Protein AF-A0A401Q9M6-F1 (afdb_monomer)

Structure (mmCIF, N/CA/C/O backbone):
data_AF-A0A401Q9M6-F1
#
_entry.id   AF-A0A401Q9M6-F1
#
loop_
_atom_site.group_PDB
_atom_site.id
_atom_site.type_symbol
_atom_site.label_atom_id
_atom_site.label_alt_id
_atom_site.label_comp_id
_atom_site.label_asym_id
_atom_site.label_entity_id
_atom_site.label_seq_id
_atom_site.pdbx_PDB_ins_code
_atom_site.Cartn_x
_atom_site.Cartn_y
_atom_site.Cartn_z
_atom_site.occupancy
_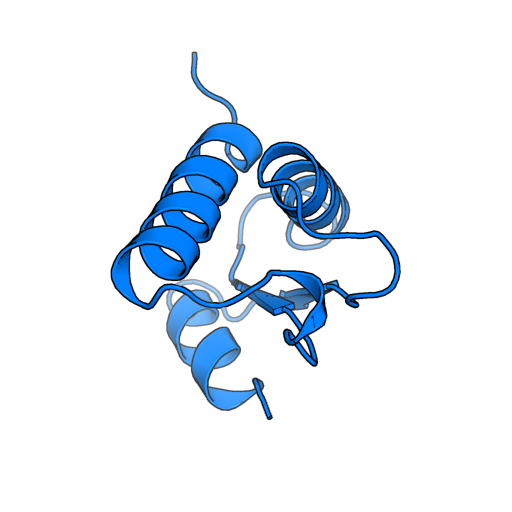atom_site.B_iso_or_equiv
_atom_site.auth_seq_id
_atom_site.auth_comp_id
_atom_site.auth_asym_id
_atom_site.auth_atom_id
_atom_site.pdbx_PDB_model_num
ATOM 1 N N . ASP A 1 1 ? 10.226 13.888 -11.351 1.00 93.88 1 ASP A N 1
ATOM 2 C CA . ASP A 1 1 ? 10.151 14.955 -10.331 1.00 93.88 1 ASP A CA 1
ATOM 3 C C . ASP A 1 1 ? 9.042 14.760 -9.298 1.00 93.88 1 ASP A C 1
ATOM 5 O O . ASP A 1 1 ? 8.955 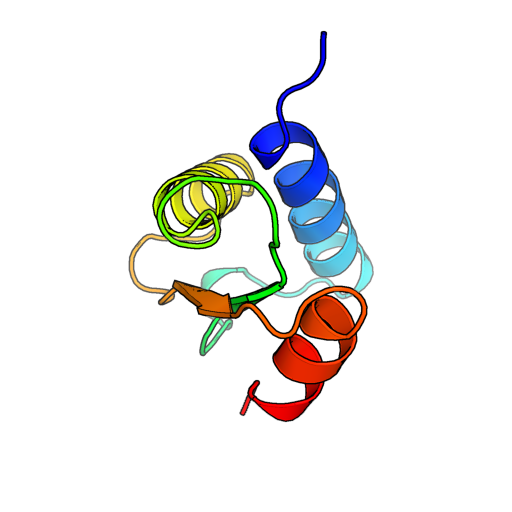15.562 -8.385 1.00 93.88 1 ASP A O 1
ATOM 9 N N . THR A 1 2 ? 8.241 13.691 -9.390 1.00 97.69 2 THR A N 1
ATOM 10 C CA . THR A 1 2 ? 7.194 13.338 -8.413 1.00 97.69 2 THR A CA 1
ATOM 11 C C . THR A 1 2 ? 7.576 12.019 -7.760 1.00 97.69 2 THR A C 1
ATOM 13 O O . THR A 1 2 ? 7.931 11.068 -8.467 1.00 97.69 2 THR A O 1
ATOM 16 N N . THR A 1 3 ? 7.554 11.953 -6.435 1.00 98.62 3 THR A N 1
ATOM 17 C CA . THR A 1 3 ? 7.943 10.745 -5.703 1.00 98.62 3 THR A CA 1
ATOM 18 C C . THR A 1 3 ? 6.780 9.737 -5.630 1.00 98.62 3 THR A C 1
ATOM 20 O O . THR A 1 3 ? 5.614 10.113 -5.761 1.00 98.62 3 THR A O 1
ATOM 23 N N . PRO A 1 4 ? 7.048 8.421 -5.489 1.00 98.56 4 PRO A N 1
ATOM 24 C CA . PRO A 1 4 ? 5.988 7.405 -5.521 1.00 98.56 4 PRO A CA 1
ATOM 25 C C . PRO A 1 4 ? 4.956 7.515 -4.389 1.00 98.56 4 PRO A C 1
ATOM 27 O O . PRO A 1 4 ? 3.819 7.088 -4.565 1.00 98.56 4 PRO A O 1
ATOM 30 N N . ASP A 1 5 ? 5.344 8.075 -3.246 1.00 98.62 5 ASP A N 1
ATOM 31 C CA . ASP A 1 5 ? 4.465 8.364 -2.110 1.00 98.62 5 ASP A CA 1
ATOM 32 C C . ASP A 1 5 ? 3.449 9.465 -2.424 1.00 98.62 5 ASP A C 1
ATOM 34 O O . ASP A 1 5 ? 2.289 9.330 -2.044 1.00 98.62 5 ASP A O 1
ATOM 38 N N . GLU A 1 6 ? 3.834 10.503 -3.171 1.00 98.69 6 GLU A N 1
ATOM 39 C CA . GLU A 1 6 ? 2.896 11.519 -3.666 1.00 98.69 6 GLU A CA 1
ATOM 40 C C . GLU A 1 6 ? 1.867 10.905 -4.626 1.00 98.69 6 GLU A C 1
ATOM 42 O O . GLU A 1 6 ? 0.667 11.158 -4.502 1.00 98.69 6 GLU A O 1
ATOM 47 N N . LEU A 1 7 ? 2.319 10.039 -5.544 1.00 98.81 7 LEU A N 1
ATOM 48 C CA . LEU A 1 7 ? 1.432 9.332 -6.476 1.00 98.81 7 LEU A CA 1
ATOM 49 C C . LEU A 1 7 ? 0.456 8.401 -5.745 1.00 98.81 7 LEU A C 1
ATOM 51 O O . LEU A 1 7 ? -0.727 8.350 -6.082 1.00 98.81 7 LEU A O 1
ATOM 55 N N . LEU A 1 8 ? 0.944 7.672 -4.741 1.00 98.81 8 LEU A N 1
ATOM 56 C CA . LEU A 1 8 ? 0.133 6.761 -3.940 1.00 98.81 8 LEU A CA 1
ATOM 57 C C . LEU A 1 8 ? -0.857 7.516 -3.041 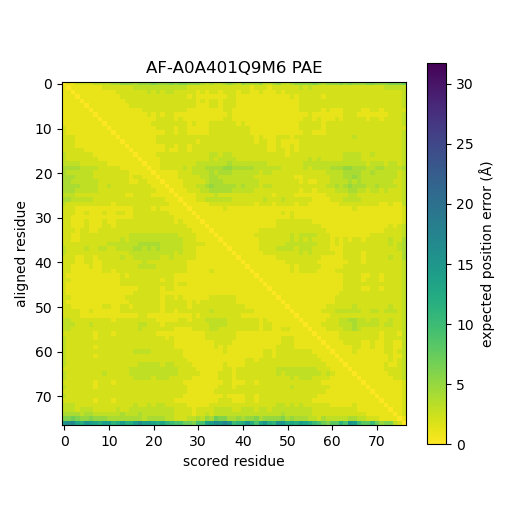1.00 98.81 8 LEU A C 1
ATOM 59 O O . LEU A 1 8 ? -2.017 7.122 -2.939 1.00 98.81 8 LEU A O 1
ATOM 63 N N . SER A 1 9 ? -0.422 8.623 -2.439 1.00 98.81 9 SER A N 1
ATOM 64 C CA . SER A 1 9 ? -1.265 9.473 -1.596 1.00 98.81 9 SER A CA 1
ATOM 65 C C . SER A 1 9 ? -2.455 10.041 -2.371 1.00 98.81 9 SER A C 1
ATOM 67 O O . SER A 1 9 ? -3.599 9.980 -1.915 1.00 98.81 9 SER A O 1
ATOM 69 N N . ALA A 1 10 ? -2.212 10.514 -3.598 1.00 98.75 10 ALA A N 1
ATOM 70 C CA . ALA A 1 10 ? -3.260 11.070 -4.446 1.00 98.75 10 ALA A CA 1
ATOM 71 C C . ALA A 1 10 ? -4.418 10.082 -4.678 1.00 98.75 10 ALA A C 1
ATOM 73 O O . ALA A 1 10 ? -5.584 10.470 -4.579 1.00 98.75 10 ALA A O 1
ATOM 74 N N . VAL A 1 11 ? -4.116 8.805 -4.944 1.00 98.56 11 VAL A N 1
ATOM 75 C CA . VAL A 1 11 ? -5.150 7.785 -5.192 1.00 98.56 11 VAL A CA 1
ATOM 76 C C . VAL A 1 11 ? -5.828 7.303 -3.909 1.00 98.56 11 VAL A C 1
ATOM 78 O O . VAL A 1 11 ? -7.037 7.081 -3.924 1.00 98.56 11 VAL A O 1
ATOM 81 N N . MET A 1 12 ? -5.098 7.195 -2.793 1.00 98.38 12 MET A N 1
ATOM 82 C CA . MET A 1 12 ? -5.684 6.862 -1.487 1.00 98.38 12 MET A CA 1
ATOM 83 C C . MET A 1 12 ? -6.723 7.910 -1.070 1.00 98.38 12 MET A C 1
ATOM 85 O O . MET A 1 12 ? -7.851 7.570 -0.713 1.00 98.38 12 MET A O 1
ATOM 89 N N . LEU A 1 13 ? -6.363 9.191 -1.178 1.00 98.00 13 LEU A N 1
ATOM 90 C CA . LEU A 1 13 ? -7.239 10.305 -0.836 1.00 98.00 13 LEU A CA 1
ATOM 91 C C . LEU A 1 13 ? -8.453 10.402 -1.769 1.00 98.00 13 LEU A C 1
ATOM 93 O O . LEU A 1 13 ? -9.554 10.693 -1.304 1.00 98.00 13 LEU A O 1
ATOM 97 N N . ALA A 1 14 ? -8.261 10.173 -3.072 1.00 98.56 14 ALA A N 1
ATOM 98 C CA . ALA A 1 14 ? -9.349 10.200 -4.046 1.00 98.56 14 ALA A CA 1
ATOM 99 C C . ALA A 1 14 ? -10.416 9.147 -3.719 1.00 98.56 14 ALA A C 1
ATOM 101 O O . ALA A 1 14 ? -11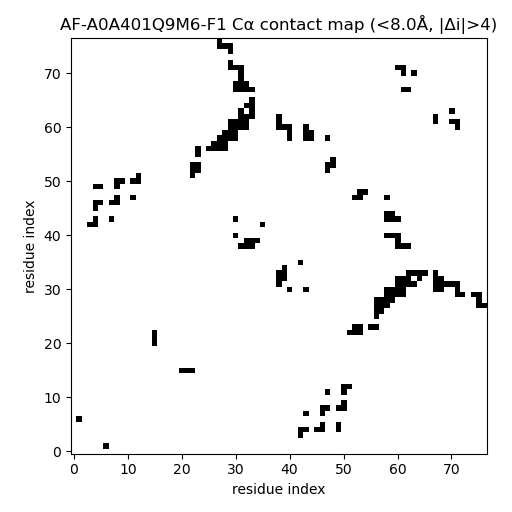.583 9.497 -3.580 1.00 98.56 14 ALA A O 1
ATOM 102 N N . VAL A 1 15 ? -10.013 7.893 -3.484 1.00 98.25 15 VAL A N 1
ATOM 103 C CA . VAL A 1 15 ? -10.959 6.809 -3.177 1.00 98.25 15 VAL A CA 1
ATOM 104 C C . VAL A 1 15 ? -11.729 7.088 -1.888 1.00 98.25 15 VAL A C 1
ATOM 106 O O . VAL A 1 15 ? -12.952 6.976 -1.888 1.00 98.25 15 VAL A O 1
ATOM 109 N N . LEU A 1 16 ? -11.051 7.499 -0.809 1.00 97.81 16 LEU A N 1
ATOM 110 C CA . LEU A 1 16 ? -11.714 7.819 0.463 1.00 97.81 16 LEU A CA 1
ATOM 111 C C . LEU A 1 16 ? -12.761 8.931 0.308 1.00 97.81 16 LEU A C 1
ATOM 113 O O . LEU A 1 16 ? -13.846 8.838 0.883 1.00 97.81 16 LEU A O 1
ATOM 117 N N . ARG A 1 17 ? -12.459 9.956 -0.500 1.00 97.69 17 ARG A N 1
ATOM 118 C CA . ARG A 1 17 ? -13.394 11.045 -0.817 1.00 97.69 17 ARG A CA 1
ATOM 119 C C . ARG A 1 17 ? -14.573 10.572 -1.655 1.00 97.69 17 ARG A C 1
ATOM 121 O O . ARG A 1 17 ? -15.701 10.939 -1.340 1.00 97.69 17 ARG A O 1
ATOM 128 N N . ASP A 1 18 ? -14.323 9.757 -2.675 1.00 98.50 18 ASP A N 1
ATOM 129 C CA . ASP A 1 18 ? -15.357 9.261 -3.585 1.00 98.50 18 ASP A CA 1
ATOM 130 C C . ASP A 1 18 ? -16.411 8.424 -2.851 1.00 98.50 18 ASP A C 1
ATOM 132 O O . ASP A 1 18 ? -17.600 8.518 -3.157 1.00 98.50 18 ASP A O 1
ATOM 136 N N . VAL A 1 19 ? -15.992 7.630 -1.856 1.00 97.81 19 VAL A N 1
ATOM 137 C CA . VAL A 1 19 ? -16.907 6.788 -1.066 1.00 97.81 19 VAL A CA 1
ATOM 138 C C . VAL A 1 19 ? -17.370 7.424 0.249 1.00 97.81 19 VAL A C 1
ATOM 140 O O . VAL A 1 19 ? -18.204 6.841 0.939 1.00 97.81 19 VAL A O 1
ATOM 143 N N . GLY A 1 20 ? -16.844 8.597 0.617 1.00 97.12 20 GLY A N 1
ATOM 144 C CA . GLY A 1 20 ? -17.153 9.262 1.887 1.00 97.12 20 GLY A CA 1
ATOM 145 C C . GLY A 1 20 ? -16.770 8.438 3.123 1.00 97.12 20 GLY A C 1
ATOM 146 O O . GLY A 1 20 ? -17.481 8.470 4.126 1.00 97.12 20 GLY A O 1
ATOM 147 N N . LEU A 1 21 ? -15.684 7.659 3.041 1.00 96.62 21 LEU A N 1
ATOM 148 C CA . LEU A 1 21 ? -15.219 6.805 4.133 1.00 96.62 21 LEU A CA 1
ATOM 149 C C . LEU A 1 21 ? -14.222 7.564 5.008 1.00 96.62 21 LEU A C 1
ATOM 151 O O . LEU A 1 21 ? -13.194 8.048 4.534 1.00 96.62 21 LEU A O 1
ATOM 155 N N . GLU A 1 22 ? -14.499 7.603 6.306 1.00 96.69 22 GLU A N 1
ATOM 156 C CA . GLU A 1 22 ? -13.560 8.138 7.284 1.00 96.69 22 GLU A CA 1
ATOM 157 C C . GLU A 1 22 ? -12.293 7.260 7.385 1.00 96.69 22 GLU A C 1
ATOM 159 O O . GLU A 1 22 ? -12.411 6.042 7.559 1.00 96.69 22 GLU A O 1
ATOM 164 N N . PRO A 1 23 ? -11.072 7.835 7.345 1.00 96.69 23 PRO A N 1
ATOM 165 C CA . PRO A 1 23 ? -9.826 7.061 7.280 1.00 96.69 23 PRO A CA 1
ATOM 166 C C . PRO A 1 23 ? -9.613 6.061 8.423 1.00 96.69 23 PRO A C 1
ATOM 168 O O . PRO A 1 23 ? -8.981 5.026 8.233 1.00 96.69 23 PRO A O 1
ATOM 171 N N . HIS A 1 24 ? -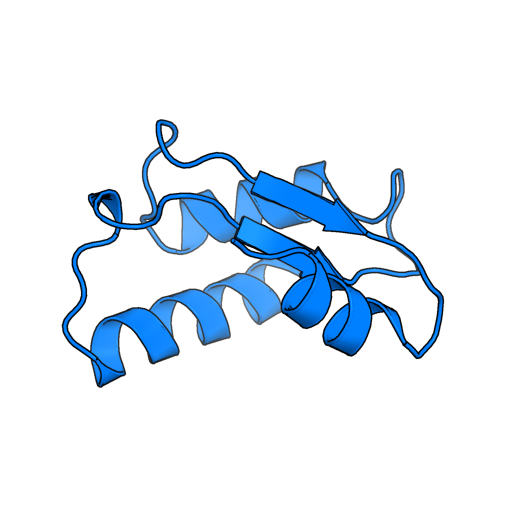10.139 6.356 9.615 1.00 96.38 24 HIS A N 1
ATOM 172 C CA . HIS A 1 24 ? -9.995 5.509 10.801 1.00 96.38 24 HIS A CA 1
ATOM 173 C C . HIS A 1 24 ? -10.818 4.211 10.738 1.00 96.38 24 HIS A C 1
ATOM 175 O O . HIS A 1 24 ? -10.654 3.352 11.601 1.00 96.38 24 HIS A O 1
ATOM 181 N N . HIS A 1 25 ? -11.695 4.056 9.741 1.00 96.56 25 HIS A N 1
ATOM 182 C CA . HIS A 1 25 ? -12.418 2.808 9.487 1.00 96.56 25 HIS A CA 1
ATOM 183 C C . HIS A 1 25 ? -11.609 1.787 8.673 1.00 96.56 25 HIS A C 1
ATOM 185 O O . HIS A 1 25 ? -12.043 0.643 8.546 1.00 96.56 25 HIS A O 1
ATOM 191 N N . LEU A 1 26 ? -10.459 2.168 8.104 1.00 97.19 26 LEU A N 1
ATOM 192 C CA . LEU A 1 26 ? -9.595 1.230 7.388 1.00 97.19 26 LEU A CA 1
ATOM 193 C C . LEU A 1 26 ? -8.995 0.207 8.363 1.00 97.19 26 LEU A C 1
ATOM 195 O O . LEU A 1 26 ? -8.365 0.577 9.351 1.00 97.19 26 LEU A O 1
ATOM 199 N N . GLY A 1 27 ? -9.176 -1.082 8.070 1.00 97.38 27 GLY A N 1
ATOM 200 C CA . GLY A 1 27 ? -8.616 -2.168 8.880 1.00 97.38 27 GLY A CA 1
ATOM 201 C C . GLY A 1 27 ? -7.147 -2.463 8.576 1.00 97.38 27 GLY A C 1
ATOM 202 O O . GLY A 1 27 ? -6.395 -2.809 9.484 1.00 97.38 27 GLY A O 1
ATOM 203 N N . ASP A 1 28 ? -6.738 -2.317 7.314 1.00 97.69 28 ASP A N 1
ATOM 204 C CA . ASP A 1 28 ? -5.373 -2.553 6.842 1.00 97.69 28 ASP A CA 1
ATOM 205 C C . ASP A 1 28 ? -5.15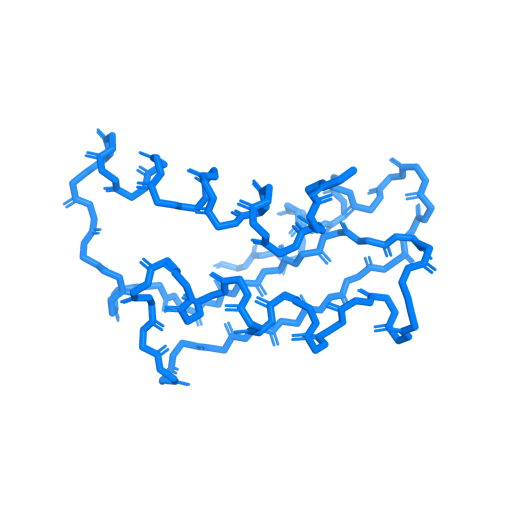4 -1.891 5.471 1.00 97.69 28 ASP A C 1
ATOM 207 O O . ASP A 1 28 ? -6.111 -1.533 4.777 1.00 97.69 28 ASP A O 1
ATOM 211 N N . ILE A 1 29 ? -3.893 -1.735 5.065 1.00 98.44 29 ILE A N 1
ATOM 212 C CA . ILE A 1 29 ? -3.494 -1.220 3.752 1.00 98.44 29 ILE A CA 1
ATOM 213 C C . ILE A 1 29 ? -2.388 -2.113 3.185 1.00 98.44 29 ILE A C 1
ATOM 215 O O . ILE A 1 29 ? -1.287 -2.195 3.729 1.00 98.44 29 ILE A O 1
ATOM 219 N N . CYS A 1 30 ? -2.639 -2.720 2.026 1.00 98.62 30 CYS A N 1
ATOM 220 C CA . CYS A 1 30 ? -1.633 -3.479 1.289 1.00 98.62 30 CYS A CA 1
ATOM 221 C C . CYS A 1 30 ? -1.200 -2.722 0.029 1.00 98.62 30 CYS A C 1
ATOM 223 O O . CYS A 1 30 ? -2.029 -2.385 -0.817 1.00 98.62 30 CYS A O 1
ATOM 225 N N . VAL A 1 31 ? 0.105 -2.480 -0.125 1.00 98.69 31 VAL A N 1
ATOM 226 C CA . VAL A 1 31 ? 0.665 -1.749 -1.273 1.00 98.69 31 VAL A CA 1
ATOM 227 C C . VAL A 1 31 ? 1.572 -2.649 -2.108 1.00 98.69 31 VAL A C 1
ATOM 229 O O . VAL A 1 31 ? 2.602 -3.138 -1.649 1.00 98.69 31 VAL A O 1
ATOM 232 N N . GLY A 1 32 ? 1.226 -2.832 -3.381 1.00 98.69 32 GLY A N 1
ATOM 233 C CA . GLY A 1 32 ? 2.086 -3.526 -4.336 1.00 98.69 32 GLY A CA 1
ATOM 234 C C . GLY A 1 32 ? 3.224 -2.630 -4.833 1.00 98.69 32 GLY A C 1
ATOM 235 O O . GLY A 1 32 ? 2.963 -1.607 -5.463 1.00 98.69 32 GLY A O 1
ATOM 236 N N . ASN A 1 33 ? 4.486 -3.014 -4.617 1.00 98.75 33 ASN A N 1
ATOM 237 C CA . ASN A 1 33 ? 5.635 -2.271 -5.144 1.00 98.75 33 ASN A CA 1
ATOM 238 C C . ASN A 1 33 ? 6.837 -3.184 -5.434 1.00 98.75 33 ASN A C 1
ATOM 240 O O . ASN A 1 33 ? 7.146 -4.098 -4.673 1.00 98.75 33 ASN A O 1
ATOM 244 N N . VAL A 1 34 ? 7.521 -2.917 -6.551 1.00 98.75 34 VAL A N 1
ATOM 245 C CA . VAL A 1 34 ? 8.610 -3.765 -7.056 1.00 98.75 34 VAL A CA 1
ATOM 246 C C . VAL A 1 34 ? 9.998 -3.190 -6.775 1.00 98.75 34 VAL A C 1
ATOM 248 O O . VAL A 1 34 ? 10.875 -3.909 -6.305 1.00 98.75 34 VAL A O 1
ATOM 251 N N . LEU A 1 35 ? 10.215 -1.917 -7.111 1.00 98.56 35 LEU A N 1
ATOM 252 C CA . LEU A 1 35 ? 11.560 -1.351 -7.264 1.00 98.56 35 LEU A CA 1
ATOM 253 C C . LEU A 1 35 ? 12.065 -0.603 -6.025 1.00 98.56 35 LEU A C 1
ATOM 255 O O . LEU A 1 35 ? 13.264 -0.355 -5.920 1.00 98.56 35 LEU A O 1
ATOM 259 N N . GLN A 1 36 ? 11.180 -0.208 -5.107 1.00 98.50 36 GLN A N 1
ATOM 260 C CA . GLN A 1 36 ? 11.597 0.513 -3.907 1.00 98.50 36 GLN A CA 1
ATOM 261 C C . GLN A 1 36 ? 12.253 -0.444 -2.896 1.00 98.50 36 GLN A C 1
ATOM 263 O O . GLN A 1 36 ? 11.818 -1.595 -2.770 1.00 98.50 36 GLN A O 1
ATOM 268 N N . PRO A 1 37 ? 13.257 0.016 -2.125 1.00 98.31 37 PRO A N 1
ATOM 269 C CA . PRO A 1 37 ? 13.857 -0.774 -1.053 1.00 98.31 37 PRO A CA 1
ATOM 270 C C . PRO A 1 37 ? 12.798 -1.333 -0.096 1.00 98.31 37 PRO A C 1
ATOM 272 O O . PRO A 1 37 ? 11.852 -0.634 0.270 1.00 98.31 37 PRO A O 1
ATOM 275 N N . GLY A 1 38 ? 12.935 -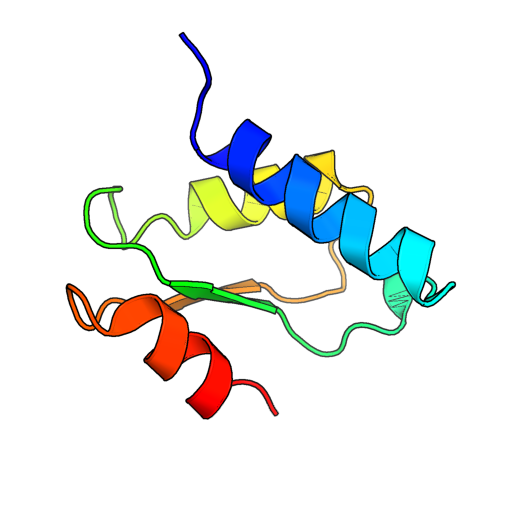2.608 0.281 1.00 97.75 38 GLY A N 1
ATOM 276 C CA . GLY A 1 38 ? 11.960 -3.284 1.145 1.00 97.75 38 GLY A CA 1
ATOM 277 C C . GLY A 1 38 ? 10.545 -3.307 0.558 1.00 97.75 38 GLY A C 1
ATOM 278 O O . GLY A 1 38 ? 9.578 -3.137 1.296 1.00 97.75 38 GLY A O 1
ATOM 279 N N . ALA A 1 39 ? 10.427 -3.416 -0.773 1.00 98.00 39 ALA A N 1
ATOM 280 C CA . ALA A 1 39 ? 9.162 -3.304 -1.500 1.00 98.00 39 ALA A CA 1
ATOM 281 C C . ALA A 1 39 ? 8.397 -2.010 -1.163 1.00 98.00 39 ALA A C 1
ATOM 283 O O . ALA A 1 39 ? 7.175 -1.995 -1.127 1.00 98.00 39 ALA A O 1
ATOM 284 N N . GLY A 1 40 ? 9.096 -0.921 -0.836 1.00 98.44 40 GLY A N 1
ATOM 285 C CA . GLY A 1 40 ? 8.474 0.375 -0.578 1.00 98.44 40 GLY A CA 1
ATOM 286 C C . GLY A 1 40 ? 7.657 0.473 0.708 1.00 98.44 40 GLY A C 1
ATOM 287 O O . GLY A 1 40 ? 6.824 1.367 0.786 1.00 98.44 40 GLY A O 1
ATOM 288 N N . ALA A 1 41 ? 7.882 -0.376 1.718 1.00 98.44 41 ALA A N 1
ATOM 289 C CA . ALA A 1 41 ? 7.127 -0.326 2.978 1.00 98.44 41 ALA A CA 1
ATOM 290 C C . ALA A 1 41 ? 7.177 1.060 3.660 1.00 98.44 41 ALA A C 1
ATOM 292 O O . ALA A 1 41 ? 6.147 1.595 4.064 1.00 98.44 41 ALA A O 1
ATOM 293 N N . LEU A 1 42 ? 8.363 1.684 3.729 1.00 98.38 42 LEU A N 1
ATOM 294 C CA . LEU A 1 42 ? 8.509 3.040 4.279 1.00 98.38 42 LEU A CA 1
ATOM 295 C C . LEU A 1 42 ? 7.794 4.089 3.418 1.00 98.38 42 LEU A C 1
ATOM 297 O O . LEU A 1 42 ? 7.096 4.942 3.951 1.00 98.38 42 LEU A O 1
ATOM 301 N N . MET A 1 43 ? 7.924 3.994 2.093 1.00 98.44 43 MET A N 1
ATOM 302 C CA . MET A 1 43 ? 7.256 4.890 1.143 1.00 98.44 43 MET A CA 1
ATOM 303 C C . MET A 1 43 ? 5.726 4.793 1.266 1.00 98.44 43 MET A C 1
ATOM 305 O O . MET A 1 43 ? 5.048 5.812 1.346 1.00 98.44 43 MET A O 1
ATOM 309 N N . ALA A 1 44 ? 5.184 3.577 1.381 1.00 98.69 44 ALA A N 1
ATOM 310 C CA . ALA A 1 44 ? 3.761 3.335 1.601 1.00 98.69 44 ALA A CA 1
ATOM 311 C C . ALA A 1 44 ? 3.267 3.953 2.917 1.00 98.69 44 ALA A C 1
ATOM 313 O O . ALA A 1 44 ? 2.202 4.569 2.946 1.00 98.69 44 ALA A O 1
ATOM 314 N N . ARG A 1 45 ? 4.062 3.855 3.993 1.00 98.62 45 ARG A N 1
ATOM 315 C CA . ARG A 1 45 ? 3.744 4.491 5.279 1.00 98.62 45 ARG A CA 1
ATOM 316 C C . ARG A 1 45 ? 3.764 6.017 5.202 1.00 98.62 45 ARG A C 1
ATOM 318 O O . ARG A 1 45 ? 2.927 6.663 5.820 1.00 98.62 45 ARG A O 1
ATOM 325 N N . VAL A 1 46 ? 4.680 6.600 4.431 1.00 98.62 46 VAL A N 1
ATOM 326 C CA . VAL A 1 46 ? 4.687 8.049 4.179 1.00 98.62 46 VAL A CA 1
ATOM 327 C C . VAL A 1 46 ? 3.442 8.461 3.391 1.00 98.62 46 VAL A C 1
ATOM 329 O O . VAL A 1 46 ? 2.748 9.384 3.809 1.00 98.62 46 VAL A O 1
ATOM 332 N N . ALA A 1 47 ? 3.093 7.740 2.321 1.00 98.75 47 ALA A N 1
ATOM 333 C CA . ALA A 1 47 ? 1.892 8.009 1.528 1.00 98.75 47 ALA A CA 1
ATOM 334 C C . ALA A 1 47 ? 0.601 7.954 2.362 1.00 98.75 47 ALA A C 1
ATOM 336 O O . ALA A 1 47 ? -0.271 8.811 2.210 1.00 98.75 47 ALA A O 1
ATOM 337 N N . GLN A 1 48 ? 0.504 6.989 3.284 1.00 98.62 48 GLN A N 1
ATOM 338 C CA . GLN A 1 48 ? -0.591 6.889 4.250 1.00 98.62 48 GLN A CA 1
ATOM 339 C C . GLN A 1 48 ? -0.747 8.191 5.055 1.00 98.62 48 GLN A C 1
ATOM 341 O O . GLN A 1 48 ? -1.842 8.750 5.122 1.00 98.62 48 GLN A O 1
ATOM 346 N N . PHE A 1 49 ? 0.347 8.710 5.622 1.00 98.50 49 PHE A N 1
ATOM 347 C CA . PHE A 1 49 ? 0.316 9.952 6.397 1.00 98.50 49 PHE A CA 1
ATOM 348 C C . PHE A 1 49 ? 0.022 11.184 5.538 1.00 98.50 49 PHE A C 1
ATOM 350 O O . PHE A 1 49 ? -0.753 12.043 5.955 1.00 98.50 49 PHE A O 1
ATOM 357 N N . LEU A 1 50 ? 0.567 11.252 4.319 1.00 98.50 50 LEU A N 1
ATOM 358 C CA . LEU A 1 50 ? 0.236 12.308 3.355 1.00 98.50 50 LEU A CA 1
ATOM 359 C C . LEU A 1 50 ? -1.258 12.308 2.981 1.00 98.50 50 LEU A C 1
ATOM 361 O O . LEU A 1 50 ? -1.803 13.359 2.654 1.00 98.50 50 LEU A O 1
ATOM 365 N N . SER A 1 51 ? -1.919 11.149 3.062 1.00 98.06 51 SER A N 1
ATOM 366 C CA . SER A 1 51 ? -3.353 10.980 2.788 1.00 98.06 51 SER A CA 1
ATOM 367 C C . SER A 1 51 ? -4.251 11.311 3.986 1.00 98.06 51 SER A C 1
ATOM 369 O O . SER A 1 51 ? -5.471 11.216 3.874 1.00 98.06 51 SER A O 1
ATOM 371 N N . GLY A 1 52 ? -3.678 11.665 5.143 1.00 97.19 52 GLY A N 1
ATOM 372 C CA . GLY A 1 52 ? -4.429 11.909 6.379 1.00 97.19 52 GLY A CA 1
ATOM 373 C C . GLY A 1 52 ? -4.963 10.640 7.052 1.00 97.19 52 GLY A C 1
ATOM 374 O O . GLY A 1 52 ? -5.835 10.726 7.915 1.00 97.19 52 GLY A O 1
ATOM 375 N N . ILE A 1 53 ? -4.461 9.462 6.672 1.00 98.50 53 ILE A N 1
ATOM 376 C CA . ILE A 1 53 ? -4.835 8.199 7.310 1.00 98.50 53 ILE A CA 1
ATOM 377 C C . ILE A 1 53 ? -4.029 8.060 8.616 1.00 98.50 53 ILE A C 1
ATOM 379 O O . ILE A 1 53 ? -2.798 8.167 8.578 1.00 98.50 53 ILE A O 1
ATOM 383 N N . PRO A 1 54 ? -4.683 7.821 9.769 1.00 98.12 54 PRO A N 1
ATOM 384 C CA . PRO A 1 54 ? -4.017 7.820 11.067 1.00 98.12 54 PRO A CA 1
ATOM 385 C C . PRO A 1 54 ? -3.062 6.637 11.227 1.00 98.12 54 PRO A C 1
ATOM 387 O O . PRO A 1 54 ? -3.196 5.599 10.580 1.00 98.12 54 PRO A O 1
ATOM 390 N N . GLU A 1 55 ? -2.108 6.777 12.142 1.00 97.88 55 GLU A N 1
ATOM 391 C CA . GLU A 1 55 ? -1.085 5.781 12.450 1.00 97.88 55 GLU A CA 1
ATOM 392 C C . GLU A 1 55 ? -1.642 4.462 12.994 1.00 97.88 55 GLU A C 1
ATOM 394 O O . GLU A 1 55 ? -0.964 3.436 12.893 1.00 97.88 55 GLU A O 1
ATOM 399 N N . SER A 1 56 ? -2.857 4.486 13.548 1.00 98.12 56 SER A N 1
ATOM 400 C CA . SER A 1 56 ? -3.566 3.301 14.035 1.00 98.12 56 SER A CA 1
ATOM 401 C C . SER A 1 56 ? -3.915 2.315 12.920 1.00 98.12 56 SER A C 1
ATOM 403 O O . SER A 1 56 ? -4.027 1.123 13.195 1.00 98.12 56 SER A O 1
ATOM 405 N N . VAL A 1 57 ? -4.048 2.784 11.674 1.00 98.38 57 VAL A N 1
ATOM 406 C CA . VAL A 1 57 ? -4.272 1.926 10.505 1.00 98.38 57 VAL A CA 1
ATOM 407 C C . VAL A 1 57 ? -2.933 1.297 10.103 1.00 98.38 57 VAL A C 1
ATOM 409 O O . VAL A 1 57 ? -1.968 2.035 9.849 1.00 98.38 57 VAL A O 1
ATOM 412 N N . PRO A 1 58 ? -2.811 -0.039 10.069 1.00 98.00 58 PRO A N 1
ATOM 413 C CA . PRO A 1 58 ? -1.591 -0.694 9.626 1.00 98.00 58 PRO A CA 1
ATOM 414 C C . PRO A 1 58 ? -1.406 -0.563 8.109 1.00 98.00 58 PRO A C 1
ATOM 416 O O . PRO A 1 58 ? -2.347 -0.330 7.354 1.00 98.00 58 PRO A O 1
ATOM 419 N N . VAL A 1 59 ? -0.152 -0.674 7.669 1.00 98.31 59 VAL A N 1
ATOM 420 C CA . VAL A 1 59 ? 0.209 -0.733 6.251 1.00 98.31 59 VAL A CA 1
ATOM 421 C C . VAL A 1 59 ? 1.388 -1.671 6.068 1.00 98.31 59 VAL A C 1
ATOM 423 O O . VAL A 1 59 ? 2.333 -1.673 6.862 1.00 98.31 59 VAL A O 1
ATOM 426 N N . TYR A 1 60 ? 1.357 -2.441 4.992 1.00 98.44 60 TYR A N 1
ATOM 427 C CA . TYR A 1 60 ? 2.470 -3.272 4.566 1.00 98.44 60 TYR A CA 1
ATOM 428 C C . TYR A 1 60 ? 2.556 -3.309 3.044 1.00 98.44 60 TYR A C 1
ATOM 430 O O . TYR A 1 60 ? 1.647 -2.883 2.325 1.00 98.44 60 TYR A O 1
ATOM 438 N N . SER A 1 61 ? 3.675 -3.816 2.537 1.00 98.38 61 SER A N 1
ATOM 439 C CA . SER A 1 61 ? 3.900 -3.931 1.106 1.00 98.38 61 SER A CA 1
ATOM 440 C C . SER A 1 61 ? 4.130 -5.365 0.660 1.00 98.38 61 SER A C 1
ATOM 442 O O . SER A 1 61 ? 4.592 -6.221 1.416 1.00 98.38 61 SER A O 1
ATOM 444 N N . VAL A 1 62 ? 3.794 -5.624 -0.601 1.00 98.50 62 VAL A N 1
ATOM 445 C CA . VAL A 1 62 ? 3.978 -6.923 -1.246 1.00 98.50 62 VAL A CA 1
ATOM 446 C C . VAL A 1 62 ? 4.697 -6.756 -2.570 1.00 98.50 62 VAL A C 1
ATOM 448 O O . VAL A 1 62 ? 4.474 -5.799 -3.314 1.00 98.50 62 VAL A O 1
ATOM 451 N N . ASN A 1 63 ? 5.548 -7.729 -2.884 1.00 98.50 63 ASN A N 1
ATOM 452 C CA . ASN A 1 63 ? 6.248 -7.790 -4.155 1.00 98.50 63 ASN A CA 1
ATOM 453 C C . ASN A 1 63 ? 6.049 -9.165 -4.795 1.00 98.50 63 ASN A C 1
ATOM 455 O O . ASN A 1 63 ? 6.617 -10.169 -4.370 1.00 98.50 63 ASN A O 1
ATOM 459 N N . ARG A 1 64 ? 5.242 -9.179 -5.854 1.00 98.50 64 ARG A N 1
ATOM 460 C CA . ARG A 1 64 ? 5.084 -10.285 -6.800 1.00 98.50 64 ARG A CA 1
ATOM 461 C C . ARG A 1 64 ? 5.302 -9.782 -8.227 1.00 98.50 64 ARG A C 1
ATOM 463 O O . ARG A 1 64 ? 4.535 -10.083 -9.147 1.00 98.50 64 ARG A O 1
ATOM 470 N N . GLN A 1 65 ? 6.335 -8.960 -8.403 1.00 98.56 65 GLN A N 1
ATOM 471 C CA . GLN A 1 65 ? 6.688 -8.331 -9.673 1.00 98.56 65 GLN A CA 1
ATOM 472 C C . GLN A 1 65 ? 5.480 -7.624 -10.315 1.00 98.56 65 GLN A C 1
ATOM 474 O O . GLN A 1 65 ? 4.734 -6.924 -9.627 1.00 98.56 65 GLN A O 1
ATOM 479 N N . CYS A 1 66 ? 5.240 -7.817 -11.613 1.00 98.38 66 CYS A N 1
ATOM 480 C CA . CYS A 1 66 ? 4.132 -7.202 -12.352 1.00 98.38 66 CYS A CA 1
ATOM 481 C C . CYS A 1 66 ? 2.749 -7.486 -11.740 1.00 98.38 66 CYS A C 1
ATOM 483 O O . CYS A 1 66 ? 1.819 -6.717 -11.949 1.00 98.38 66 CYS A O 1
ATOM 485 N N . SER A 1 67 ? 2.611 -8.567 -10.963 1.00 98.50 67 SER A N 1
ATOM 486 C CA . SER A 1 67 ? 1.352 -8.935 -10.306 1.00 98.50 67 SER A CA 1
ATOM 487 C C . SER A 1 67 ? 1.182 -8.362 -8.894 1.00 98.50 67 SER A C 1
ATOM 489 O O . SER A 1 67 ? 0.199 -8.683 -8.237 1.00 98.50 67 SER A O 1
ATOM 491 N N . SER A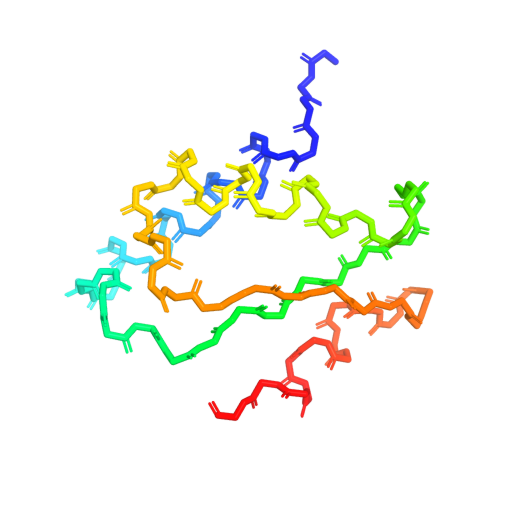 1 68 ? 2.089 -7.500 -8.414 1.00 98.56 68 SER A N 1
ATOM 492 C CA . SER A 1 68 ? 2.051 -6.979 -7.033 1.00 98.56 68 SER A CA 1
ATOM 493 C C . SER A 1 68 ? 0.765 -6.219 -6.704 1.00 98.56 68 SER A C 1
ATOM 495 O O . SER A 1 68 ? 0.266 -6.341 -5.593 1.00 98.56 68 SER A O 1
ATOM 497 N N . GLY A 1 69 ? 0.204 -5.473 -7.663 1.00 98.31 69 GLY A N 1
ATOM 498 C CA . GLY A 1 69 ? -1.071 -4.774 -7.462 1.00 98.31 69 GLY A CA 1
ATOM 499 C C . GLY A 1 69 ? -2.240 -5.742 -7.257 1.00 98.31 69 GLY A C 1
ATOM 500 O O . GLY A 1 69 ? -3.011 -5.592 -6.316 1.00 98.31 69 GLY A O 1
ATOM 501 N N . LEU A 1 70 ? -2.323 -6.793 -8.081 1.00 98.62 70 LEU A N 1
ATOM 502 C CA . LEU A 1 70 ? -3.341 -7.835 -7.920 1.00 98.62 70 LEU A CA 1
ATOM 503 C C . LEU A 1 70 ? -3.114 -8.659 -6.643 1.00 98.62 70 LEU A C 1
ATOM 505 O O . LEU A 1 70 ? -4.066 -9.019 -5.962 1.00 98.62 70 LEU A O 1
ATOM 509 N N . GLN A 1 71 ? -1.858 -8.935 -6.290 1.00 98.62 71 GLN A N 1
ATOM 510 C CA . GLN A 1 71 ? -1.521 -9.626 -5.046 1.00 98.62 71 GLN A CA 1
ATOM 511 C C . GLN A 1 71 ? -1.937 -8.812 -3.815 1.00 98.62 71 GLN A C 1
ATOM 513 O O . GLN A 1 71 ? -2.406 -9.403 -2.848 1.00 98.62 71 GLN A O 1
ATOM 518 N N . ALA A 1 72 ? -1.800 -7.484 -3.853 1.00 98.56 72 ALA A N 1
ATOM 519 C CA . ALA A 1 72 ? -2.255 -6.616 -2.774 1.00 98.56 72 ALA A CA 1
ATOM 520 C C . ALA A 1 72 ? -3.773 -6.712 -2.570 1.00 98.56 72 ALA A C 1
ATOM 522 O O . ALA A 1 72 ? -4.228 -6.859 -1.441 1.00 98.56 72 ALA A O 1
ATOM 523 N N . PHE A 1 73 ? -4.541 -6.735 -3.664 1.00 97.44 73 PHE A N 1
ATOM 524 C CA . PHE A 1 73 ? -5.985 -6.970 -3.614 1.00 97.44 73 PHE A CA 1
ATOM 525 C C . PHE A 1 73 ? -6.341 -8.354 -3.049 1.00 97.44 73 PHE A C 1
ATOM 527 O O . PHE A 1 73 ? -7.281 -8.477 -2.281 1.00 97.44 73 PHE A O 1
ATOM 534 N N . ILE A 1 74 ? -5.591 -9.400 -3.402 1.00 97.88 74 ILE A N 1
ATOM 535 C CA . ILE A 1 74 ? -5.843 -10.759 -2.890 1.00 97.88 74 ILE A CA 1
ATOM 536 C C . ILE A 1 74 ? -5.524 -10.878 -1.391 1.00 97.88 74 ILE A C 1
ATOM 538 O O . ILE A 1 74 ? -6.138 -11.690 -0.704 1.00 9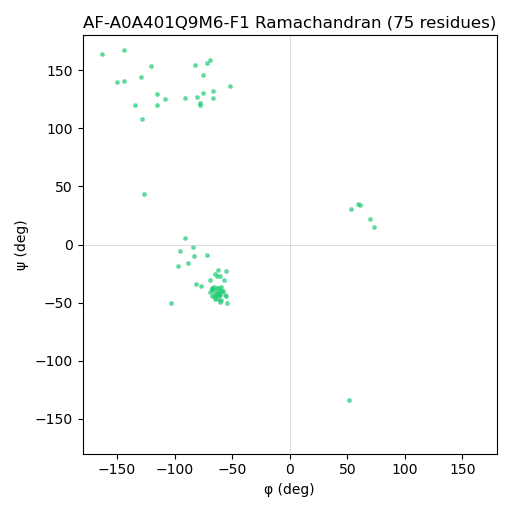7.88 74 ILE A O 1
ATOM 542 N N . ASN A 1 75 ? -4.555 -10.112 -0.887 1.00 97.12 75 ASN A N 1
ATOM 543 C CA . ASN A 1 75 ? -4.120 -10.207 0.506 1.00 97.12 75 ASN A CA 1
ATOM 544 C C . ASN A 1 75 ? -4.909 -9.308 1.468 1.00 97.12 75 ASN A C 1
ATOM 546 O O . ASN A 1 75 ? -4.781 -9.495 2.677 1.00 97.12 75 ASN A O 1
ATOM 550 N N . ILE A 1 76 ? -5.651 -8.316 0.965 1.00 95.56 76 ILE A N 1
ATOM 551 C CA . ILE A 1 76 ? -6.431 -7.416 1.817 1.00 95.56 76 ILE A CA 1
ATOM 552 C C . ILE A 1 76 ? -7.681 -8.145 2.333 1.00 95.56 76 ILE A C 1
ATOM 554 O O . ILE A 1 76 ? -8.373 -8.805 1.555 1.00 95.56 76 ILE A O 1
ATOM 558 N N . ALA A 1 77 ? -7.913 -8.078 3.647 1.00 75.12 77 ALA A N 1
ATOM 559 C CA . ALA A 1 77 ? -9.002 -8.766 4.345 1.00 75.12 77 ALA A CA 1
ATOM 560 C C . ALA A 1 77 ? -10.206 -7.848 4.583 1.00 75.12 77 ALA A C 1
ATOM 562 O O . ALA A 1 77 ? -9.981 -6.651 4.875 1.00 75.12 77 ALA A O 1
#

Mean predicted aligned error: 1.93 Å

Foldseek 3Di:
DDDVLNVLLVVLLVVCVVVVPDLAPAQEEEAEAAPDVQSCQVSPVSSCVSNVRDPVHYYDYDYPDPCRVVVRVVPGD

Sequence (77 aa):
DTTPDELLSAVMLAVLRDVGLEPHHLGDICVGNVLQPGAGALMARVAQFLSGIPESVPVYSVNRQCSSGLQAFINIA

Radius of gyration: 11.88 Å; Cα contacts (8 Å, |Δi|>4): 110; chains: 1; bounding box: 31×26×26 Å

Organism: Scyliorhinus torazame (NCBI:txid75743)

Secondary structure (DSSP, 8-state):
---HHHHHHHHHHHHHHHHT--GGG----EEE-SSSGGGGHHHHHHHHHHTT--TTS--EEE-BTBTHHHHHHHH--

pLDDT: mean 97.8, std 2.73, range [75.12, 98.81]

Solvent-accessible surface area (backbone atoms only — not comparable to full-atom values): 4362 Å² total; per-residue (Å²): 141,78,57,71,31,60,60,50,15,55,53,55,40,49,53,34,60,77,70,70,51,64,55,83,72,47,81,64,42,60,40,43,29,65,86,42,74,79,25,28,38,68,45,53,52,50,12,38,50,75,43,68,34,53,85,87,41,51,72,46,48,36,68,54,58,97,46,8,60,62,50,21,61,70,69,56,129

InterPro domains:
  IPR016039 Thiolase-like [G3DSA:3.40.47.10] (1-77)
  IPR016039 Thiolase-like [SSF53901] (2-75)
  IPR020616 Thiolase, N-terminal [PF00108] (1-76)
  IPR050215 3-ketoacyl-CoA thiolase-like [PTHR43853] (1-77)

Nearest PDB structures (foldseek):
  2iik-assembly1_B  TM=1.007E+00  e=1.841E-08  Homo sapiens
  6dv2-assembly1_B  TM=9.023E-01  e=1.725E-04  Homo sapiens
  6dv2-assembly1_A  TM=9.030E-01  e=2.105E-04  Homo sapiens
  6dv2-assembly3_F  TM=9.027E-01  e=3.133E-04  Homo sapiens
  6dv2-assembly2_D  TM=9.024E-01  e=3.348E-04  Homo sapiens